Protein AF-A0A4P6DWF4-F1 (afdb_monomer_lite)

Sequence (166 aa):
MTTTEIIRKNLFPNPNFSPTGLTHGLWGMQYVECFPGDGTLTVPEKDPNGTTTAQKQGYVQLDISGLLDADTEYVLSVIRLSGTKLCGIYYNNQGITVTPADHGDLLTLRFTPSRIHDPSSLMVNFDTGVWTRPIIEPAATYDAAMAGGGLRFFAWDTMPDPRSAS

pLDDT: mean 74.51, std 17.14, range [29.81, 94.56]

Structure (mmCIF, N/CA/C/O backbone):
data_AF-A0A4P6DWF4-F1
#
_entry.id   AF-A0A4P6DWF4-F1
#
loop_
_atom_site.group_PDB
_atom_site.id
_atom_site.type_symbol
_atom_site.label_atom_id
_atom_site.label_alt_id
_atom_site.label_comp_id
_atom_site.label_asym_id
_atom_site.label_entity_id
_atom_site.label_seq_id
_atom_site.pdbx_PDB_ins_code
_atom_site.Cartn_x
_atom_site.Cartn_y
_atom_site.Cartn_z
_atom_site.occupancy
_atom_site.B_iso_or_equiv
_atom_site.auth_seq_id
_atom_site.auth_comp_id
_atom_site.auth_asym_id
_atom_site.auth_atom_id
_atom_site.pdbx_PDB_model_num
ATOM 1 N N . MET A 1 1 ? 27.768 -5.420 -15.062 1.00 31.19 1 MET A N 1
ATOM 2 C CA . MET A 1 1 ? 26.300 -5.554 -15.122 1.00 31.19 1 MET A CA 1
ATOM 3 C C . MET A 1 1 ? 25.812 -5.454 -13.695 1.00 31.19 1 MET A C 1
ATOM 5 O O . MET A 1 1 ? 26.045 -6.374 -12.926 1.00 31.19 1 MET A O 1
ATOM 9 N N . THR A 1 2 ? 25.300 -4.295 -13.301 1.00 29.81 2 THR A N 1
ATOM 10 C CA . THR A 1 2 ? 24.648 -4.115 -12.004 1.00 29.81 2 THR A CA 1
ATOM 11 C C . THR A 1 2 ? 23.328 -4.864 -12.065 1.00 29.81 2 THR A C 1
ATOM 13 O O . THR A 1 2 ? 22.495 -4.577 -12.921 1.00 29.81 2 THR A O 1
ATOM 16 N N . THR A 1 3 ? 23.180 -5.882 -11.225 1.00 35.22 3 THR A N 1
ATOM 17 C CA . THR A 1 3 ? 21.912 -6.571 -11.003 1.00 35.22 3 THR A CA 1
ATOM 18 C C . THR A 1 3 ? 20.883 -5.503 -10.655 1.00 35.22 3 THR A C 1
ATOM 20 O O . THR A 1 3 ? 21.017 -4.849 -9.624 1.00 35.22 3 THR A O 1
ATOM 23 N N . THR A 1 4 ? 19.920 -5.249 -11.541 1.00 39.81 4 THR A N 1
ATOM 24 C CA . THR A 1 4 ? 18.763 -4.418 -11.214 1.00 39.81 4 THR A CA 1
ATOM 25 C C . THR A 1 4 ? 18.035 -5.155 -10.105 1.00 39.81 4 THR A C 1
ATOM 27 O O . THR A 1 4 ? 17.403 -6.183 -10.345 1.00 39.81 4 THR A O 1
ATOM 30 N N . GLU A 1 5 ? 18.246 -4.710 -8.873 1.00 46.75 5 GLU A N 1
ATOM 31 C CA . GLU A 1 5 ? 17.583 -5.271 -7.712 1.00 46.75 5 GLU A CA 1
ATOM 32 C C . GLU A 1 5 ? 16.078 -5.169 -7.967 1.00 46.75 5 GLU A C 1
ATOM 34 O O . GLU A 1 5 ? 15.561 -4.110 -8.326 1.00 46.75 5 GLU A O 1
ATOM 39 N N . ILE A 1 6 ? 15.375 -6.297 -7.899 1.00 52.28 6 ILE A N 1
ATOM 40 C CA . ILE A 1 6 ? 13.928 -6.312 -8.078 1.00 52.28 6 ILE A CA 1
ATOM 41 C C . ILE A 1 6 ? 13.340 -5.679 -6.815 1.00 52.28 6 ILE A C 1
ATOM 43 O O . ILE A 1 6 ? 13.152 -6.351 -5.802 1.00 52.28 6 ILE A O 1
ATOM 47 N N . ILE A 1 7 ? 13.095 -4.368 -6.853 1.00 62.88 7 ILE A N 1
ATOM 48 C CA . ILE A 1 7 ? 12.538 -3.631 -5.720 1.00 62.88 7 ILE A CA 1
ATOM 49 C C . ILE A 1 7 ? 11.049 -3.975 -5.614 1.00 62.88 7 ILE A C 1
ATOM 51 O O . ILE A 1 7 ? 10.206 -3.3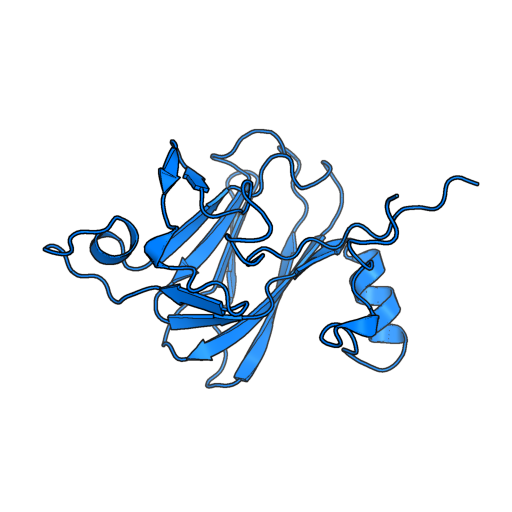82 -6.285 1.00 62.88 7 ILE A O 1
ATOM 55 N N . ARG A 1 8 ? 10.722 -4.955 -4.770 1.00 75.38 8 ARG A N 1
ATOM 56 C CA . ARG A 1 8 ? 9.355 -5.213 -4.297 1.00 75.38 8 ARG A CA 1
ATOM 57 C C . ARG A 1 8 ? 9.219 -4.693 -2.883 1.00 75.38 8 ARG A C 1
ATOM 59 O O . ARG A 1 8 ? 10.026 -5.029 -2.019 1.00 75.38 8 ARG A O 1
ATOM 66 N N . LYS A 1 9 ? 8.184 -3.898 -2.632 1.00 77.62 9 LYS A N 1
ATOM 67 C CA . LYS A 1 9 ? 7.922 -3.321 -1.312 1.00 77.62 9 LYS A CA 1
ATOM 68 C C . LYS A 1 9 ? 6.574 -3.795 -0.801 1.00 77.62 9 LYS A C 1
ATOM 70 O O . LYS A 1 9 ? 5.547 -3.501 -1.402 1.00 77.62 9 LYS A O 1
ATOM 75 N N . ASN A 1 10 ? 6.595 -4.535 0.306 1.00 77.94 10 ASN A N 1
ATOM 76 C CA . ASN A 1 10 ? 5.387 -4.896 1.039 1.00 77.94 10 ASN A CA 1
ATOM 77 C C . ASN A 1 10 ? 4.998 -3.736 1.958 1.00 77.94 10 ASN A C 1
ATOM 79 O O . ASN A 1 10 ? 5.821 -3.302 2.766 1.00 77.94 10 ASN A O 1
ATOM 83 N N . LEU A 1 11 ? 3.766 -3.239 1.834 1.00 77.88 11 LEU A N 1
ATOM 84 C CA . LEU A 1 11 ? 3.300 -2.105 2.635 1.00 77.88 11 LEU A CA 1
ATOM 85 C C . LEU A 1 11 ? 2.829 -2.486 4.039 1.00 77.88 11 LEU A C 1
ATOM 87 O O . LEU A 1 11 ? 2.763 -1.610 4.895 1.00 77.88 11 LEU A O 1
ATOM 91 N N . PHE A 1 12 ? 2.527 -3.762 4.300 1.00 75.56 12 PHE A N 1
ATOM 92 C CA . PHE A 1 12 ? 2.115 -4.252 5.622 1.00 75.56 12 PHE A CA 1
ATOM 93 C C . PHE A 1 12 ? 3.191 -5.168 6.226 1.00 75.56 12 PHE A C 1
ATOM 95 O O . PHE A 1 12 ? 2.915 -6.339 6.516 1.00 75.56 12 PHE A O 1
ATOM 102 N N . PRO A 1 13 ? 4.444 -4.698 6.396 1.00 64.06 13 PRO A N 1
ATOM 103 C CA . PRO A 1 13 ? 5.433 -5.496 7.092 1.00 64.06 13 PRO A CA 1
ATOM 104 C C . PRO A 1 13 ? 4.996 -5.650 8.551 1.00 64.06 13 PRO A C 1
ATOM 106 O O . PRO A 1 13 ? 4.387 -4.752 9.132 1.00 64.06 13 PRO A O 1
ATOM 109 N N . ASN A 1 14 ? 5.303 -6.797 9.155 1.00 56.59 14 ASN A N 1
ATOM 110 C CA . ASN A 1 14 ? 5.018 -7.003 10.569 1.00 56.59 14 ASN A CA 1
ATOM 111 C C . ASN A 1 14 ? 5.738 -5.905 11.384 1.00 56.59 14 ASN A C 1
ATOM 113 O O . ASN A 1 14 ? 6.970 -5.825 11.315 1.00 56.59 14 ASN A O 1
ATOM 117 N N . PRO A 1 15 ? 5.013 -5.073 12.154 1.00 53.06 15 PRO A N 1
ATOM 118 C CA . PRO A 1 15 ? 5.590 -3.936 12.864 1.00 53.06 15 PRO A CA 1
ATOM 119 C C . PRO A 1 15 ? 6.615 -4.365 13.926 1.00 53.06 15 PRO A C 1
ATOM 121 O O . PRO A 1 15 ? 7.504 -3.589 14.263 1.00 53.06 15 PRO A O 1
ATOM 124 N N . ASN A 1 16 ? 6.569 -5.621 14.391 1.00 48.38 16 ASN A N 1
ATOM 125 C CA . ASN A 1 16 ? 7.570 -6.183 15.304 1.00 48.38 16 ASN A CA 1
ATOM 126 C C . ASN A 1 16 ? 8.906 -6.522 14.617 1.00 48.38 16 ASN A C 1
ATOM 128 O O . ASN A 1 16 ? 9.921 -6.648 15.296 1.00 48.38 16 ASN A O 1
ATOM 132 N N . PHE A 1 17 ? 8.921 -6.683 13.290 1.00 46.62 17 PHE A N 1
ATOM 133 C CA . PHE A 1 17 ? 10.118 -7.021 12.502 1.00 46.62 17 PHE A CA 1
ATOM 134 C C . PHE A 1 17 ? 10.541 -5.904 11.538 1.00 46.62 17 PHE A C 1
ATOM 136 O O . PHE A 1 17 ? 11.619 -5.970 10.952 1.00 46.62 17 PHE A O 1
ATOM 143 N N . SER A 1 18 ? 9.724 -4.860 11.395 1.00 48.91 18 SER A N 1
ATOM 144 C CA . SER A 1 18 ? 10.045 -3.638 10.664 1.00 48.91 18 SER A CA 1
ATOM 145 C C . SER A 1 18 ? 9.642 -2.434 11.523 1.00 48.91 18 SER A C 1
ATOM 147 O O . SER A 1 18 ? 8.517 -1.949 11.413 1.00 48.91 18 SER A O 1
ATOM 149 N N . PRO A 1 19 ? 10.544 -1.936 12.391 1.00 40.38 19 PRO A N 1
ATOM 150 C CA . PRO A 1 19 ? 10.281 -0.772 13.245 1.00 40.38 19 PRO A CA 1
ATOM 151 C C . PRO A 1 19 ? 10.018 0.513 12.445 1.00 40.38 19 PRO A C 1
ATOM 153 O O . PRO A 1 19 ? 9.438 1.463 12.959 1.00 40.38 19 PRO A O 1
ATOM 156 N N . THR A 1 20 ? 10.446 0.535 11.179 1.00 43.09 20 THR A N 1
ATOM 157 C CA . THR A 1 20 ? 10.178 1.583 10.185 1.00 43.09 20 THR A CA 1
ATOM 158 C C . THR A 1 20 ? 8.993 1.241 9.282 1.00 43.09 20 THR A C 1
ATOM 160 O O . THR A 1 20 ? 8.865 1.823 8.206 1.00 43.09 20 THR A O 1
ATOM 163 N N . GLY A 1 21 ? 8.174 0.253 9.657 1.00 52.41 21 GLY A N 1
ATOM 164 C CA . GLY A 1 21 ? 6.993 -0.136 8.901 1.00 52.41 21 GLY A CA 1
ATOM 165 C C . GLY A 1 21 ? 6.134 1.085 8.585 1.00 52.41 21 GLY A C 1
ATOM 166 O O . GLY A 1 21 ? 6.107 2.055 9.348 1.00 52.41 21 GLY A O 1
ATOM 167 N N . LEU A 1 22 ? 5.458 1.047 7.438 1.00 67.00 22 LEU A N 1
ATOM 168 C CA . LEU A 1 22 ? 4.624 2.136 6.922 1.00 67.00 22 LEU A CA 1
ATOM 169 C C . LEU A 1 22 ? 3.324 2.231 7.723 1.00 67.00 22 LEU A C 1
ATOM 171 O O . LEU A 1 22 ? 2.232 2.087 7.200 1.00 67.00 22 LEU A O 1
ATOM 175 N N . THR A 1 23 ? 3.444 2.417 9.030 1.00 67.12 23 THR A N 1
ATOM 176 C CA . THR A 1 23 ? 2.358 2.759 9.943 1.00 67.12 23 THR A CA 1
ATOM 177 C C . THR A 1 23 ? 2.160 4.273 10.010 1.00 67.12 23 THR A C 1
ATOM 179 O O . THR A 1 23 ? 1.250 4.740 10.692 1.00 67.12 23 THR A O 1
ATOM 182 N N . HIS A 1 24 ? 3.011 5.035 9.317 1.00 74.88 24 HIS A N 1
ATOM 183 C CA . HIS A 1 24 ? 2.994 6.486 9.281 1.00 74.88 24 HIS A CA 1
ATOM 184 C C . HIS A 1 24 ? 2.258 6.982 8.038 1.00 74.88 24 HIS A C 1
ATOM 186 O O . HIS A 1 24 ? 2.568 6.602 6.907 1.00 74.88 24 HIS A O 1
ATOM 192 N N . GLY A 1 25 ? 1.283 7.848 8.272 1.00 71.69 25 GLY A N 1
ATOM 193 C CA . GLY A 1 25 ? 0.653 8.655 7.244 1.00 71.69 25 GLY A CA 1
ATOM 194 C C . GLY A 1 25 ? 1.191 10.077 7.217 1.00 71.69 25 GLY A C 1
ATOM 195 O O . GLY A 1 25 ? 2.200 10.418 7.841 1.00 71.69 25 GLY A O 1
ATOM 196 N N . LEU A 1 26 ? 0.454 10.936 6.519 1.00 72.75 26 LEU A N 1
ATOM 197 C CA . LEU A 1 26 ? 0.745 12.363 6.444 1.00 72.75 26 LEU A CA 1
ATOM 198 C C . LEU A 1 26 ? 0.879 13.004 7.826 1.00 72.75 26 LEU A C 1
ATOM 200 O O . LEU A 1 26 ? 0.155 12.668 8.763 1.00 72.75 26 LEU A O 1
ATOM 204 N N . TRP A 1 27 ? 1.787 13.975 7.925 1.00 71.88 27 TRP A N 1
ATOM 205 C CA . TRP A 1 27 ? 1.982 14.807 9.119 1.00 71.88 27 TRP A CA 1
ATOM 206 C C . TRP A 1 27 ? 2.248 14.013 10.409 1.00 71.88 27 TRP A C 1
ATOM 208 O O . TRP A 1 27 ? 1.932 14.478 11.502 1.00 71.88 27 TRP A O 1
ATOM 218 N N . GLY A 1 28 ? 2.831 12.815 10.292 1.00 73.19 28 GLY A N 1
ATOM 219 C CA . GLY A 1 28 ? 3.150 11.961 11.436 1.00 73.19 28 GLY A CA 1
ATOM 220 C C . GLY A 1 28 ? 1.941 11.246 12.042 1.00 73.19 28 GLY A C 1
ATOM 221 O O . GLY A 1 28 ? 2.044 10.741 13.159 1.00 73.19 28 GLY A O 1
ATOM 222 N N . MET A 1 29 ? 0.803 11.192 11.335 1.00 80.69 29 MET A N 1
ATOM 223 C CA . MET A 1 29 ? -0.334 10.366 11.747 1.00 80.69 29 MET A CA 1
ATOM 224 C C . MET A 1 29 ? 0.107 8.910 11.901 1.00 80.69 29 MET A C 1
ATOM 226 O O . MET A 1 29 ? 0.752 8.355 11.016 1.00 80.69 29 MET A O 1
ATOM 230 N N . GLN A 1 30 ? -0.248 8.303 13.030 1.00 83.19 30 GLN A N 1
ATOM 231 C CA . GLN A 1 30 ? 0.060 6.909 13.325 1.00 83.19 30 GLN A CA 1
ATOM 232 C C . GLN A 1 30 ? -1.184 6.051 13.137 1.00 83.19 30 GLN A C 1
ATOM 234 O O . GLN A 1 30 ? -2.255 6.395 13.638 1.00 83.19 30 GLN A O 1
ATOM 239 N N . TYR A 1 31 ? -0.999 4.940 12.430 1.00 85.31 31 TYR A N 1
ATOM 240 C CA . TYR A 1 31 ? -2.014 3.929 12.155 1.00 85.31 31 TYR A CA 1
ATOM 241 C C . TYR A 1 31 ? -1.624 2.559 12.715 1.00 85.31 31 TYR A C 1
ATOM 243 O O . TYR A 1 31 ? -2.158 1.549 12.272 1.00 85.31 31 TYR A O 1
ATOM 251 N N . VAL A 1 32 ? -0.676 2.497 13.658 1.00 82.38 32 VAL A N 1
ATOM 252 C CA . VAL A 1 32 ? -0.147 1.245 14.231 1.00 82.38 32 VAL A CA 1
ATOM 253 C C . VAL A 1 32 ? -1.250 0.314 14.745 1.00 82.38 32 VAL A C 1
ATOM 255 O O . VAL A 1 32 ? -1.132 -0.901 14.625 1.00 82.38 32 VAL A O 1
ATOM 258 N N . GLU A 1 33 ? -2.360 0.867 15.235 1.00 84.06 33 GLU A N 1
ATOM 259 C CA . GLU A 1 33 ? -3.529 0.116 15.694 1.00 84.06 33 GLU A CA 1
ATOM 260 C C . GLU A 1 33 ? -4.213 -0.696 14.586 1.00 84.06 33 GLU A C 1
ATOM 262 O O . GLU A 1 33 ? -4.898 -1.675 14.872 1.00 84.06 33 GLU A O 1
ATOM 267 N N . CYS A 1 34 ? -4.031 -0.296 13.327 1.00 87.56 34 CYS A N 1
ATOM 268 C CA . CYS A 1 34 ? -4.596 -0.968 12.163 1.00 87.56 34 CYS A CA 1
ATOM 269 C C . CYS A 1 34 ? -3.731 -2.152 11.702 1.00 87.56 34 CYS A C 1
ATOM 271 O O . CYS A 1 34 ? -4.173 -2.927 10.855 1.00 87.56 34 CYS A O 1
ATOM 273 N N . PHE A 1 35 ? -2.513 -2.301 12.238 1.00 84.50 35 PHE A N 1
ATOM 274 C CA . PHE A 1 35 ? -1.545 -3.326 11.846 1.00 84.50 35 PHE A CA 1
ATOM 275 C C . PHE A 1 35 ? -1.372 -4.372 12.956 1.00 84.50 35 PHE A C 1
ATOM 277 O O . PHE A 1 35 ? -0.481 -4.242 13.796 1.00 84.50 35 PHE A O 1
ATOM 284 N N . PRO A 1 36 ? -2.160 -5.461 12.951 1.00 78.19 36 PRO A N 1
ATOM 285 C CA . PRO A 1 36 ? -2.004 -6.550 13.921 1.00 78.19 36 PRO A CA 1
ATOM 286 C C . PRO A 1 36 ? -0.672 -7.312 13.781 1.00 78.19 36 PRO A C 1
ATOM 288 O O . PRO A 1 36 ? -0.269 -8.032 14.692 1.00 78.19 36 PRO A O 1
ATOM 291 N N . GLY A 1 37 ? 0.024 -7.163 12.648 1.00 76.31 37 GLY A N 1
ATOM 292 C CA . GLY A 1 37 ? 1.329 -7.778 12.390 1.00 76.31 37 GLY A CA 1
ATOM 293 C C . GLY A 1 37 ? 1.289 -9.179 11.785 1.00 76.31 37 GLY A C 1
ATOM 294 O O . GLY A 1 37 ? 2.330 -9.804 11.609 1.00 76.31 37 GLY A O 1
ATOM 295 N N . ASP A 1 38 ? 0.115 -9.653 11.391 1.00 77.00 38 ASP A N 1
ATOM 296 C CA . ASP A 1 38 ? -0.085 -10.911 10.664 1.00 77.00 38 ASP A CA 1
ATOM 297 C C . ASP A 1 38 ? -0.027 -10.748 9.127 1.00 77.00 38 ASP A C 1
ATOM 299 O O . ASP A 1 38 ? -0.352 -11.672 8.383 1.00 77.00 38 ASP A O 1
ATOM 303 N N . GLY A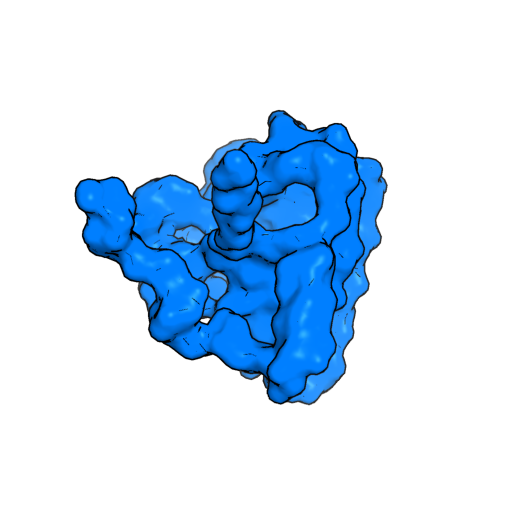 1 39 ? 0.401 -9.577 8.636 1.00 78.06 39 GLY A N 1
ATOM 304 C CA . GLY A 1 39 ? 0.406 -9.239 7.208 1.00 78.06 39 GLY A CA 1
ATOM 305 C C . GLY A 1 39 ? -0.938 -8.712 6.689 1.00 78.06 39 GLY A C 1
ATOM 306 O O . GLY A 1 39 ? -1.136 -8.611 5.471 1.00 78.06 39 GLY A O 1
ATOM 307 N N . THR A 1 40 ? -1.865 -8.381 7.591 1.00 85.38 40 THR A N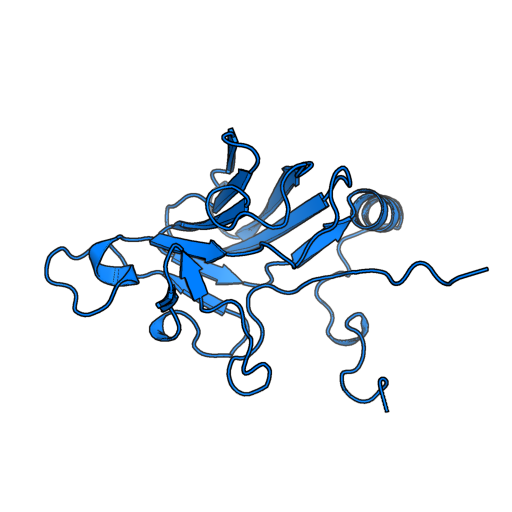 1
ATOM 308 C CA . THR A 1 40 ? -3.107 -7.673 7.275 1.00 85.38 40 THR A CA 1
ATOM 309 C C . THR A 1 40 ? -3.091 -6.225 7.773 1.00 85.38 40 THR A C 1
ATOM 311 O O . THR A 1 40 ? -2.336 -5.860 8.676 1.00 85.38 40 THR A O 1
ATOM 314 N N . LEU A 1 41 ? -3.943 -5.406 7.157 1.00 88.25 41 LEU A N 1
ATOM 315 C CA . LEU A 1 41 ? -4.351 -4.086 7.628 1.00 88.25 41 LEU A CA 1
ATOM 316 C C . LEU A 1 41 ? -5.855 -4.136 7.896 1.00 88.25 41 LEU A C 1
ATOM 318 O O . LEU A 1 41 ? -6.627 -4.474 6.996 1.00 88.25 41 LEU A O 1
ATOM 322 N N . THR A 1 42 ? -6.269 -3.768 9.105 1.00 90.88 42 THR A N 1
ATOM 323 C CA . THR A 1 42 ? -7.682 -3.640 9.477 1.00 90.88 42 THR A CA 1
ATOM 324 C C . THR A 1 42 ? -8.034 -2.171 9.633 1.00 90.88 42 THR A C 1
ATOM 326 O O . THR A 1 42 ? -7.585 -1.515 10.569 1.00 90.88 42 THR A O 1
ATOM 329 N N . VAL A 1 43 ? -8.853 -1.661 8.720 1.00 91.50 43 VAL A N 1
ATOM 330 C CA . VAL A 1 43 ? -9.352 -0.287 8.749 1.00 91.50 43 VAL A CA 1
ATOM 331 C C . VAL A 1 43 ? -10.753 -0.298 9.371 1.00 91.50 43 VAL A C 1
ATOM 333 O O . VAL A 1 43 ? -11.647 -0.932 8.802 1.00 91.50 43 VAL A O 1
ATOM 336 N N . PRO A 1 44 ? -10.964 0.352 10.529 1.00 91.81 44 PRO A N 1
ATOM 337 C CA . PRO A 1 44 ? -12.259 0.382 11.202 1.00 91.81 44 PRO A CA 1
ATOM 338 C C . PRO A 1 44 ? -13.263 1.295 10.485 1.00 91.81 44 PRO A C 1
ATOM 340 O O . PRO A 1 44 ? -12.878 2.246 9.806 1.00 91.81 44 PRO A O 1
ATOM 343 N N . GLU A 1 45 ? -14.556 1.032 10.701 1.00 91.75 45 GLU A N 1
ATOM 344 C CA . GLU A 1 45 ? -15.636 1.940 10.296 1.00 91.75 45 GLU A CA 1
ATOM 345 C C . GLU A 1 45 ? -15.470 3.317 10.945 1.00 91.75 45 GLU A C 1
ATOM 347 O O . GLU A 1 45 ? -14.953 3.450 12.062 1.00 91.75 45 GLU A O 1
ATOM 352 N N . LYS A 1 46 ? -15.959 4.346 10.248 1.00 92.69 46 LYS A N 1
ATOM 353 C CA . LYS A 1 46 ? -15.896 5.715 10.749 1.00 92.69 46 LYS A CA 1
ATOM 354 C C . LYS A 1 46 ? -16.781 5.885 11.985 1.00 92.69 46 LYS A C 1
ATOM 356 O O . LYS A 1 46 ? -18.005 5.826 11.892 1.00 92.69 46 LYS A O 1
ATOM 361 N N . ASP A 1 47 ? -16.164 6.232 13.104 1.00 93.44 47 ASP A N 1
ATOM 362 C CA . ASP A 1 47 ? -16.821 6.664 14.330 1.00 93.44 47 ASP A CA 1
ATOM 363 C C . ASP A 1 47 ? -16.334 8.077 14.701 1.00 93.44 47 ASP A C 1
ATOM 365 O O . ASP A 1 47 ? -15.170 8.249 15.078 1.00 93.44 47 ASP A O 1
ATOM 369 N N . PRO A 1 48 ? -17.197 9.111 14.628 1.00 91.25 48 PRO A N 1
ATOM 370 C CA . PRO A 1 48 ? -16.851 10.468 15.057 1.00 91.25 48 PRO A CA 1
ATOM 371 C C . PRO A 1 48 ? -16.373 10.561 16.513 1.00 91.25 48 PRO A C 1
ATOM 373 O O . PRO A 1 48 ? -15.622 11.478 16.848 1.00 91.25 48 PRO A O 1
ATOM 376 N N . ASN A 1 49 ? -16.789 9.618 17.363 1.00 94.56 49 ASN A N 1
ATOM 377 C CA . ASN A 1 49 ? -16.391 9.518 18.766 1.00 94.56 49 ASN A CA 1
ATOM 378 C C . ASN A 1 49 ? -15.246 8.516 18.990 1.00 94.56 49 ASN A C 1
ATOM 380 O O . ASN A 1 49 ? -14.861 8.280 20.136 1.00 94.56 49 ASN A O 1
ATOM 384 N N . GLY A 1 50 ? -14.700 7.940 17.915 1.00 89.88 50 GLY A N 1
ATOM 385 C CA . GLY A 1 50 ? -13.593 6.996 17.965 1.00 89.88 50 GLY A CA 1
ATOM 386 C C . GLY A 1 50 ? -12.368 7.583 18.660 1.00 89.88 50 GLY A C 1
ATOM 387 O O . GLY A 1 50 ? -12.155 8.798 18.701 1.00 89.88 50 GLY A O 1
ATOM 388 N N . THR A 1 51 ? -11.537 6.718 19.225 1.00 89.62 51 THR A N 1
ATOM 389 C CA . THR A 1 51 ? -10.363 7.130 20.001 1.00 89.62 51 THR A CA 1
ATOM 390 C C . THR A 1 51 ? -9.099 7.191 19.153 1.00 89.62 51 THR A C 1
ATOM 392 O O . THR A 1 51 ? -8.169 7.908 19.523 1.00 89.62 51 THR A O 1
ATOM 395 N N . THR A 1 52 ? -9.075 6.521 17.997 1.00 88.94 52 THR A N 1
ATOM 396 C CA . THR A 1 52 ? -7.916 6.490 17.093 1.00 88.94 52 THR A CA 1
ATOM 397 C C . THR A 1 52 ? -8.123 7.326 15.828 1.00 88.94 52 THR A C 1
ATOM 399 O O . THR A 1 52 ? -9.248 7.698 15.474 1.00 88.94 52 THR A O 1
ATOM 402 N N . THR A 1 53 ? -7.025 7.650 15.139 1.00 87.94 53 THR A N 1
ATOM 403 C CA . THR A 1 53 ? -7.051 8.423 13.885 1.00 87.94 53 THR A CA 1
ATOM 404 C C . THR A 1 53 ? -7.865 7.698 12.820 1.00 87.94 53 THR A C 1
ATOM 406 O O . THR A 1 53 ? -8.755 8.303 12.217 1.00 87.94 53 THR A O 1
ATOM 409 N N . ALA A 1 54 ? -7.620 6.395 12.643 1.00 88.00 54 ALA A N 1
ATOM 410 C CA . ALA A 1 54 ? -8.335 5.587 11.665 1.00 88.00 54 ALA A CA 1
ATOM 411 C C . ALA A 1 54 ? -9.840 5.534 11.948 1.00 88.00 54 ALA A C 1
ATOM 413 O O . ALA A 1 54 ? -10.630 5.705 11.027 1.00 88.00 54 ALA A O 1
ATOM 414 N N . GLN A 1 55 ? -10.255 5.384 13.213 1.00 91.75 55 GLN A N 1
ATOM 415 C CA . GLN A 1 55 ? -11.678 5.366 13.576 1.00 91.75 55 GLN A CA 1
ATOM 416 C C . GLN A 1 55 ? -12.370 6.691 13.256 1.00 91.75 55 GLN A C 1
ATOM 418 O O . GLN A 1 55 ? -13.456 6.700 12.691 1.00 91.75 55 GLN A O 1
ATOM 423 N N . LYS A 1 56 ? -11.743 7.833 13.551 1.00 90.38 56 LYS A N 1
ATOM 424 C CA . LYS A 1 56 ? -12.348 9.145 13.259 1.00 90.38 56 LYS A CA 1
ATOM 425 C C . LYS A 1 56 ? -12.488 9.416 11.761 1.00 90.38 56 LYS A C 1
ATOM 427 O O . LYS A 1 56 ? -13.375 10.168 11.349 1.00 90.38 56 LYS A O 1
ATOM 432 N N . GLN A 1 57 ? -11.603 8.840 10.951 1.00 89.06 57 GLN A N 1
ATOM 433 C CA . GLN A 1 57 ? -11.524 9.077 9.510 1.00 89.06 57 GLN A CA 1
ATOM 434 C C . GLN A 1 57 ? -12.315 8.046 8.690 1.00 89.06 57 GLN A C 1
ATOM 436 O O . GLN A 1 57 ? -12.962 8.426 7.714 1.00 89.06 57 GLN A O 1
ATOM 441 N N . GLY A 1 58 ? -12.314 6.778 9.108 1.00 89.50 58 GLY A N 1
ATOM 442 C CA . GLY A 1 58 ? -12.820 5.632 8.345 1.00 89.50 58 GLY A CA 1
ATOM 443 C C . GLY A 1 58 ? -11.857 5.127 7.266 1.00 89.50 58 GLY A C 1
ATOM 444 O O . GLY A 1 58 ? -12.244 4.303 6.445 1.00 89.50 58 GLY A O 1
ATOM 445 N N . TYR A 1 59 ? -10.622 5.635 7.236 1.00 90.19 59 TYR A N 1
ATOM 446 C CA . TYR A 1 59 ? -9.598 5.273 6.259 1.00 90.19 59 TYR A CA 1
ATOM 447 C C . TYR A 1 59 ? -8.192 5.349 6.869 1.00 90.19 59 TYR A C 1
ATOM 449 O O . TYR A 1 59 ? -7.970 5.990 7.898 1.00 90.19 59 TYR A O 1
ATOM 457 N N . VAL A 1 60 ? -7.238 4.714 6.193 1.00 90.19 60 VAL A N 1
ATOM 458 C CA . VAL A 1 60 ? -5.798 4.761 6.464 1.00 90.19 60 VAL A CA 1
ATOM 459 C C . VAL A 1 60 ? -5.090 5.325 5.236 1.00 90.19 60 VAL A C 1
ATOM 461 O O . VAL A 1 60 ? -5.366 4.898 4.116 1.00 90.19 60 VAL A O 1
ATOM 464 N N . GLN A 1 61 ? -4.167 6.267 5.441 1.00 89.00 61 GLN A N 1
ATOM 465 C CA . GLN A 1 61 ? -3.314 6.815 4.381 1.00 89.00 61 GLN A CA 1
ATOM 466 C C . GLN A 1 61 ? -1.860 6.535 4.729 1.00 89.00 61 GLN A C 1
ATOM 468 O O . GLN A 1 61 ? -1.371 7.021 5.745 1.00 89.00 61 GLN A O 1
ATOM 473 N N . LEU A 1 62 ? -1.170 5.760 3.905 1.00 87.88 62 LEU A N 1
ATOM 474 C CA . LEU A 1 62 ? 0.234 5.435 4.109 1.00 87.88 62 LEU A CA 1
ATOM 475 C C . LEU A 1 62 ? 1.093 6.334 3.237 1.00 87.88 62 LEU A C 1
ATOM 477 O O . LEU A 1 62 ? 0.900 6.382 2.020 1.00 87.88 62 LEU A O 1
ATOM 481 N N . ASP A 1 63 ? 2.037 7.027 3.866 1.00 84.69 63 ASP A N 1
ATOM 482 C CA . ASP A 1 63 ? 3.072 7.762 3.154 1.00 84.69 63 ASP A CA 1
ATOM 483 C C . ASP A 1 63 ? 4.048 6.759 2.541 1.00 84.69 63 ASP A C 1
ATOM 485 O O . ASP A 1 63 ? 4.686 5.990 3.253 1.00 84.69 63 ASP A O 1
ATOM 489 N N . ILE A 1 64 ? 4.135 6.748 1.216 1.00 82.50 64 ILE A N 1
ATOM 490 C CA . ILE A 1 64 ? 5.058 5.889 0.464 1.00 82.50 64 ILE A CA 1
ATOM 491 C C . ILE A 1 64 ? 6.158 6.717 -0.219 1.00 82.50 64 ILE A C 1
ATOM 493 O O . ILE A 1 64 ? 6.884 6.213 -1.081 1.00 82.50 64 ILE A O 1
ATOM 497 N N . SER A 1 65 ? 6.305 7.987 0.163 1.00 77.38 65 SER A N 1
ATOM 498 C CA . SER A 1 65 ? 7.428 8.820 -0.247 1.00 77.38 65 SER A CA 1
ATOM 499 C C . SER A 1 65 ? 8.752 8.240 0.261 1.00 77.38 65 SER A C 1
ATOM 501 O O . SER A 1 65 ? 8.834 7.568 1.288 1.00 77.38 65 SER A O 1
ATOM 503 N N . GLY A 1 66 ? 9.809 8.397 -0.532 1.00 76.50 66 GLY A N 1
ATOM 504 C CA . GLY A 1 66 ? 11.111 7.781 -0.262 1.00 76.50 66 GLY A CA 1
ATOM 505 C C . GLY A 1 66 ? 11.162 6.264 -0.479 1.00 76.50 66 GLY A C 1
ATOM 506 O O . GLY A 1 66 ? 12.229 5.667 -0.340 1.00 76.50 66 GLY A O 1
ATOM 507 N N . LEU A 1 67 ? 10.050 5.623 -0.860 1.00 77.06 67 LEU A N 1
ATOM 508 C CA . LEU A 1 67 ? 10.058 4.217 -1.247 1.00 77.06 67 LEU A CA 1
ATOM 509 C C . LEU A 1 67 ? 10.279 3.995 -2.743 1.00 77.06 67 LEU A C 1
ATOM 511 O O . LEU A 1 67 ? 10.633 2.883 -3.125 1.00 77.06 67 LEU A O 1
ATOM 515 N N . LEU A 1 68 ? 10.047 4.992 -3.581 1.00 82.81 68 LEU A N 1
ATOM 516 C CA . LEU A 1 68 ? 9.978 4.814 -5.028 1.00 82.81 68 LEU A CA 1
ATOM 517 C C . LEU A 1 68 ? 10.943 5.763 -5.726 1.00 82.81 68 LEU A C 1
ATOM 519 O O . LEU A 1 68 ? 11.296 6.802 -5.170 1.00 82.81 68 LEU A O 1
ATOM 523 N N . ASP A 1 69 ? 11.315 5.413 -6.950 1.00 84.06 69 ASP A N 1
ATOM 524 C CA . ASP A 1 69 ? 12.101 6.255 -7.841 1.00 84.06 69 ASP A CA 1
ATOM 525 C C . ASP A 1 69 ? 11.177 7.111 -8.709 1.00 84.06 69 ASP A C 1
ATOM 527 O O . ASP A 1 69 ? 10.073 6.701 -9.082 1.00 84.06 69 ASP A O 1
ATOM 531 N N . ALA A 1 70 ? 11.617 8.330 -9.019 1.00 84.56 70 ALA A N 1
ATOM 532 C CA . ALA A 1 70 ? 10.860 9.221 -9.886 1.00 84.56 70 ALA A CA 1
ATOM 533 C C . ALA A 1 70 ? 10.825 8.675 -11.321 1.00 84.56 70 ALA A C 1
ATOM 535 O O . ALA A 1 70 ? 11.749 7.995 -11.770 1.00 84.56 70 ALA A O 1
ATOM 536 N N . ASP A 1 71 ? 9.740 8.982 -12.028 1.00 86.62 71 ASP A N 1
ATOM 537 C CA . ASP A 1 71 ? 9.514 8.699 -13.448 1.00 86.62 71 ASP A CA 1
ATOM 538 C C . ASP A 1 71 ? 9.566 7.206 -13.830 1.00 86.62 71 ASP A C 1
ATOM 540 O O . ASP A 1 71 ? 9.600 6.850 -15.008 1.00 86.62 71 ASP A O 1
ATOM 544 N N . THR A 1 72 ? 9.501 6.319 -12.835 1.00 88.19 72 THR A N 1
ATOM 545 C CA . THR A 1 72 ? 9.379 4.869 -13.014 1.00 88.19 72 THR A CA 1
ATOM 546 C C . THR A 1 72 ? 7.914 4.459 -12.876 1.00 88.19 72 THR A C 1
ATOM 548 O O . THR A 1 72 ? 7.235 4.882 -11.945 1.00 88.19 72 THR A O 1
ATOM 551 N N . GLU A 1 73 ? 7.393 3.651 -13.803 1.00 90.94 73 GLU A N 1
ATOM 552 C CA . GLU A 1 73 ? 6.033 3.113 -13.679 1.00 90.94 73 GLU A CA 1
ATOM 553 C C . GLU A 1 73 ? 6.013 1.968 -12.658 1.00 90.94 73 GLU A C 1
ATOM 555 O O . GLU A 1 73 ? 6.816 1.034 -12.733 1.00 90.94 73 GLU A O 1
ATOM 560 N N . TYR A 1 74 ? 5.065 2.022 -11.728 1.00 89.31 74 TYR A N 1
ATOM 561 C CA . TYR A 1 74 ? 4.846 1.031 -10.684 1.00 89.31 74 TYR A CA 1
ATOM 562 C C . TYR A 1 74 ? 3.441 0.441 -10.762 1.00 89.31 74 TYR A C 1
ATOM 564 O O . TYR A 1 74 ? 2.499 1.068 -11.250 1.00 89.31 74 TYR A O 1
ATOM 572 N N . VAL A 1 75 ? 3.304 -0.766 -10.218 1.00 88.94 75 VAL A N 1
ATOM 573 C CA . VAL A 1 75 ? 2.034 -1.432 -9.947 1.00 88.94 75 VAL A CA 1
ATOM 574 C C . VAL A 1 75 ? 1.905 -1.614 -8.439 1.00 88.94 75 VAL A C 1
ATOM 576 O O . VAL A 1 75 ? 2.749 -2.254 -7.815 1.00 88.94 75 VAL A O 1
ATOM 579 N N . LEU A 1 76 ? 0.836 -1.072 -7.858 1.00 88.69 76 LEU A N 1
ATOM 580 C CA . LEU A 1 76 ? 0.338 -1.466 -6.544 1.00 88.69 76 LEU A CA 1
ATOM 581 C C . LEU A 1 76 ? -0.641 -2.626 -6.730 1.00 88.69 76 LEU A C 1
ATOM 583 O O . LEU A 1 76 ? -1.635 -2.479 -7.434 1.00 88.69 76 LEU A O 1
ATOM 587 N N . SER A 1 77 ? -0.374 -3.744 -6.069 1.00 86.44 77 SER A N 1
ATOM 588 C CA . SER A 1 77 ? -1.229 -4.927 -6.006 1.00 86.44 77 SER A CA 1
ATOM 589 C C . SER A 1 77 ? -1.685 -5.159 -4.569 1.00 86.44 77 SER A C 1
ATOM 591 O O . SER A 1 77 ? -0.845 -5.162 -3.678 1.00 86.44 77 SER A O 1
ATOM 593 N N . VAL A 1 78 ? -2.975 -5.375 -4.311 1.00 86.81 78 VAL A N 1
ATOM 594 C CA . VAL A 1 78 ? -3.488 -5.668 -2.958 1.00 86.81 78 VAL A CA 1
ATOM 595 C C . VAL A 1 78 ? -4.727 -6.558 -3.008 1.00 86.81 78 VAL A C 1
ATOM 597 O O . VAL A 1 78 ? -5.505 -6.492 -3.954 1.00 86.81 78 VAL A O 1
ATOM 600 N N . ILE A 1 79 ? -4.931 -7.388 -1.984 1.00 85.50 79 ILE A N 1
ATOM 601 C CA . ILE A 1 79 ? -6.124 -8.229 -1.847 1.00 85.50 79 ILE A CA 1
ATOM 602 C C . ILE A 1 79 ? -7.045 -7.649 -0.774 1.00 85.50 79 ILE A C 1
ATOM 604 O O . ILE A 1 79 ? -6.614 -7.380 0.350 1.00 85.50 79 ILE A O 1
ATOM 608 N N . ARG A 1 80 ? -8.335 -7.530 -1.099 1.00 85.06 80 ARG A N 1
ATOM 609 C CA . ARG A 1 80 ? -9.391 -7.249 -0.120 1.00 85.06 80 ARG A CA 1
ATOM 610 C C . ARG A 1 80 ? -9.962 -8.557 0.429 1.00 85.06 80 ARG A C 1
ATOM 612 O O . ARG A 1 80 ? -10.547 -9.337 -0.321 1.00 85.06 80 ARG A O 1
ATOM 619 N N . LEU A 1 81 ? -9.851 -8.768 1.740 1.00 85.31 81 LEU A N 1
ATOM 620 C CA . LEU A 1 81 ? -10.466 -9.906 2.434 1.00 85.31 81 LEU A CA 1
ATOM 621 C C . LEU A 1 81 ? -11.918 -9.612 2.834 1.00 85.31 81 LEU A C 1
ATOM 623 O O . LEU A 1 81 ? -12.782 -10.480 2.717 1.00 85.31 81 LEU A O 1
ATOM 627 N N . SER A 1 82 ? -12.203 -8.388 3.281 1.00 85.19 82 SER A N 1
ATOM 628 C CA . SER A 1 82 ? -13.551 -7.940 3.649 1.00 85.19 82 SER A CA 1
ATOM 629 C C . SER A 1 82 ? -13.682 -6.414 3.566 1.00 85.19 82 SER A C 1
ATOM 631 O O . SER A 1 82 ? -12.689 -5.707 3.400 1.00 85.19 82 SER A O 1
ATOM 633 N N . GLY A 1 83 ? -14.911 -5.906 3.696 1.00 76.88 83 GLY A N 1
ATOM 634 C CA . GLY A 1 83 ? -15.224 -4.475 3.644 1.00 76.88 83 GLY A CA 1
ATOM 635 C C . GLY A 1 83 ? -15.851 -4.051 2.318 1.00 76.88 83 GLY A C 1
ATOM 636 O O . GLY A 1 83 ? -15.819 -4.778 1.328 1.00 76.88 83 GLY A O 1
ATOM 637 N N . THR A 1 84 ? -16.455 -2.866 2.303 1.00 66.06 84 THR A N 1
ATOM 638 C CA . THR A 1 84 ? -17.288 -2.377 1.187 1.00 66.06 84 THR A CA 1
ATOM 639 C C . THR A 1 84 ? -16.571 -1.365 0.293 1.00 66.06 84 THR A C 1
ATOM 641 O O . THR A 1 84 ? -17.183 -0.813 -0.619 1.00 66.06 84 THR A O 1
ATOM 644 N N . LYS A 1 85 ? -15.288 -1.088 0.552 1.00 68.19 85 LYS A N 1
ATOM 645 C CA . LYS A 1 85 ? -14.688 0.191 0.174 1.00 68.19 85 LYS A CA 1
ATOM 646 C C . LYS A 1 85 ? -13.460 0.118 -0.746 1.00 68.19 85 LYS A C 1
ATOM 648 O O . LYS A 1 85 ? -12.972 -0.956 -1.088 1.00 68.19 85 LYS A O 1
ATOM 653 N N . LEU A 1 86 ? -13.032 1.308 -1.171 1.00 79.19 86 LEU A N 1
ATOM 654 C CA . LEU A 1 86 ? -12.028 1.630 -2.187 1.00 79.19 86 LEU A CA 1
ATOM 655 C C . LEU A 1 86 ? -10.587 1.398 -1.704 1.00 79.19 86 LEU A C 1
ATOM 657 O O . LEU A 1 86 ? -10.262 1.627 -0.540 1.00 79.19 86 LEU A O 1
ATOM 661 N N . CYS A 1 87 ? -9.703 1.052 -2.640 1.00 85.25 87 CYS A N 1
ATOM 662 C CA . CYS A 1 87 ? -8.265 1.283 -2.502 1.00 85.25 87 CYS A CA 1
ATOM 663 C C . CYS A 1 87 ? -7.850 2.343 -3.524 1.00 85.25 87 CYS A C 1
ATOM 665 O O . CYS A 1 87 ? -8.368 2.372 -4.643 1.00 85.25 87 CYS A O 1
ATOM 667 N N . GLY A 1 88 ? -6.940 3.237 -3.155 1.00 87.19 88 GLY A N 1
ATOM 668 C CA . GLY A 1 88 ? -6.469 4.265 -4.068 1.00 87.19 88 GLY A CA 1
ATOM 669 C C . GLY A 1 88 ? -5.026 4.646 -3.840 1.00 87.19 88 GLY A C 1
ATOM 670 O O . GLY A 1 88 ? -4.479 4.467 -2.758 1.00 87.19 88 GLY A O 1
ATOM 671 N N . ILE A 1 89 ? -4.431 5.231 -4.865 1.00 87.69 89 ILE A N 1
ATOM 672 C CA . ILE A 1 89 ? -3.144 5.893 -4.781 1.00 87.69 89 ILE A CA 1
ATOM 673 C C . ILE A 1 89 ? -3.318 7.351 -5.178 1.00 87.69 89 ILE A C 1
ATOM 675 O O . ILE A 1 89 ? -3.970 7.665 -6.174 1.00 87.69 89 ILE A O 1
ATOM 679 N N . TYR A 1 90 ? -2.758 8.245 -4.375 1.00 87.31 90 TYR A N 1
ATOM 680 C CA . TYR A 1 90 ? -2.670 9.653 -4.715 1.00 87.31 90 TYR A CA 1
ATOM 681 C C . TYR A 1 90 ? -1.214 9.987 -5.001 1.00 87.31 90 TYR A C 1
ATOM 683 O O . TYR A 1 90 ? -0.357 9.806 -4.136 1.00 87.31 90 TYR A O 1
ATOM 691 N N . TYR A 1 91 ? -0.942 10.438 -6.223 1.00 84.50 91 TYR A N 1
ATOM 692 C CA . TYR A 1 91 ? 0.387 10.817 -6.671 1.00 84.50 91 TYR A CA 1
ATOM 693 C C . TYR A 1 91 ? 0.343 12.055 -7.575 1.00 84.50 91 TYR A C 1
ATOM 695 O O . TYR A 1 91 ? -0.586 12.202 -8.357 1.00 84.50 91 TYR A O 1
ATOM 703 N N . ASN A 1 92 ? 1.329 12.956 -7.516 1.00 80.44 92 ASN A N 1
ATOM 704 C CA . ASN A 1 92 ? 1.422 14.124 -8.420 1.00 80.44 92 ASN A CA 1
ATOM 705 C C . ASN A 1 92 ? 0.127 14.974 -8.522 1.00 80.44 92 ASN A C 1
ATOM 707 O O . ASN A 1 92 ? -0.218 15.469 -9.595 1.00 80.44 92 ASN A O 1
ATOM 711 N N . ASN A 1 93 ? -0.606 15.143 -7.417 1.00 79.06 93 ASN A N 1
ATOM 712 C CA . ASN A 1 93 ? -1.937 15.769 -7.379 1.00 79.06 93 ASN A CA 1
ATOM 713 C C . ASN A 1 93 ? -3.049 15.043 -8.162 1.00 79.06 93 ASN A C 1
ATOM 715 O O . ASN A 1 93 ? -4.082 15.630 -8.482 1.00 79.06 93 ASN A O 1
ATOM 719 N N . GLN A 1 94 ? -2.852 13.765 -8.463 1.00 79.75 94 GLN A N 1
ATOM 720 C CA . GLN A 1 94 ? -3.810 12.885 -9.118 1.00 79.75 94 GLN A CA 1
ATOM 721 C C . GLN A 1 94 ? -4.188 11.753 -8.169 1.00 79.75 94 GLN A C 1
ATOM 723 O O . GLN A 1 94 ? -3.329 11.160 -7.527 1.00 79.75 94 GLN A O 1
ATOM 728 N N . GLY A 1 95 ? -5.479 11.440 -8.086 1.00 81.38 95 GLY A N 1
ATOM 729 C CA . GLY A 1 95 ? -5.970 10.260 -7.384 1.00 81.38 95 GLY A CA 1
ATOM 730 C C . GLY A 1 95 ? -6.414 9.204 -8.384 1.00 81.38 95 GLY A C 1
ATOM 731 O O . GLY A 1 95 ? -7.294 9.479 -9.198 1.00 81.38 95 GLY A O 1
ATOM 732 N N . ILE A 1 96 ? -5.846 8.002 -8.302 1.00 83.38 96 ILE A N 1
ATOM 733 C CA . ILE A 1 96 ? -6.400 6.812 -8.950 1.00 83.38 96 ILE A CA 1
ATOM 734 C C . ILE A 1 96 ? -7.013 5.944 -7.863 1.00 83.38 96 ILE A C 1
ATOM 736 O O . ILE A 1 96 ? -6.357 5.606 -6.880 1.00 83.38 96 ILE A O 1
ATOM 740 N N . THR A 1 97 ? -8.271 5.570 -8.044 1.00 81.06 97 THR A N 1
ATOM 741 C CA . THR A 1 97 ? -8.975 4.661 -7.145 1.00 81.06 97 THR A CA 1
ATOM 742 C C . THR A 1 97 ? -9.473 3.452 -7.916 1.00 81.06 97 THR A C 1
ATOM 744 O O . THR A 1 97 ? -9.821 3.536 -9.093 1.00 81.06 97 THR A O 1
ATOM 747 N N . VAL A 1 98 ? -9.510 2.313 -7.238 1.00 75.00 98 VAL A N 1
ATOM 748 C CA . VAL A 1 98 ? -10.166 1.106 -7.718 1.00 75.00 98 VAL A CA 1
ATOM 749 C C . VAL A 1 98 ? -11.212 0.687 -6.699 1.00 75.00 98 VAL A C 1
ATOM 751 O O . VAL A 1 98 ? -10.945 0.570 -5.498 1.00 75.00 98 VAL A O 1
ATOM 754 N N . THR A 1 99 ? -12.427 0.479 -7.196 1.00 69.44 99 THR A N 1
ATOM 755 C CA . THR A 1 99 ? -13.489 -0.168 -6.436 1.00 69.44 99 THR A CA 1
ATOM 756 C C . THR A 1 99 ? -13.368 -1.665 -6.677 1.00 69.44 99 THR A C 1
ATOM 758 O O . THR A 1 99 ? -13.418 -2.085 -7.834 1.00 69.44 99 THR A O 1
ATOM 761 N N . PRO A 1 100 ? -13.202 -2.480 -5.631 1.00 62.59 100 PRO A N 1
ATOM 762 C CA . PRO A 1 100 ? -13.153 -3.918 -5.814 1.00 62.59 100 PRO A CA 1
ATOM 763 C C . PRO A 1 100 ? -14.518 -4.447 -6.263 1.00 62.59 100 PRO A C 1
ATOM 765 O O . PRO A 1 100 ? -15.545 -4.020 -5.730 1.00 62.59 100 PRO A O 1
ATOM 768 N N . ALA A 1 101 ? -14.525 -5.404 -7.193 1.00 57.56 101 ALA A N 1
ATOM 769 C CA . ALA A 1 101 ? -15.690 -6.258 -7.390 1.00 57.56 101 ALA A CA 1
ATOM 770 C C . ALA A 1 101 ? -15.880 -7.160 -6.145 1.00 57.56 101 ALA A C 1
ATOM 772 O O . ALA A 1 101 ? -14.985 -7.286 -5.295 1.00 57.56 101 ALA A O 1
ATOM 773 N N . ASP A 1 102 ? -17.106 -7.634 -5.920 1.00 51.25 102 ASP A N 1
ATOM 774 C CA . ASP A 1 102 ? -17.502 -8.282 -4.663 1.00 51.25 102 ASP A CA 1
ATOM 775 C C . ASP A 1 102 ? -16.602 -9.485 -4.315 1.00 51.25 102 ASP A C 1
ATOM 777 O O . ASP A 1 102 ? -16.502 -10.424 -5.088 1.00 51.25 102 ASP A O 1
ATOM 781 N N . HIS A 1 103 ? -15.998 -9.438 -3.115 1.00 45.28 103 HIS A N 1
ATOM 782 C CA . HIS A 1 103 ? -15.139 -10.446 -2.460 1.00 45.28 103 HIS A CA 1
ATOM 783 C C . HIS A 1 103 ? -13.965 -11.061 -3.263 1.00 45.28 103 HIS A C 1
ATOM 785 O O . HIS A 1 103 ? -14.149 -11.782 -4.231 1.00 45.28 103 HIS A O 1
ATOM 791 N N . GLY A 1 104 ? -12.739 -10.942 -2.727 1.00 56.19 104 GLY A N 1
ATOM 792 C CA . GLY A 1 104 ? -11.612 -11.816 -3.097 1.00 56.19 104 GLY A CA 1
ATOM 793 C C . GLY A 1 104 ? -10.752 -11.379 -4.285 1.00 56.19 104 GLY A C 1
ATOM 794 O O . GLY A 1 104 ? -9.782 -12.069 -4.598 1.00 56.19 104 GLY A O 1
ATOM 795 N N . ASP A 1 105 ? -11.040 -10.235 -4.902 1.00 70.94 105 ASP A N 1
ATOM 796 C CA . ASP A 1 105 ? -10.291 -9.792 -6.074 1.00 70.94 105 ASP A CA 1
ATOM 797 C C . ASP A 1 105 ? -8.963 -9.120 -5.721 1.00 70.94 105 ASP A C 1
ATOM 799 O O . ASP A 1 105 ? -8.864 -8.252 -4.845 1.00 70.94 105 ASP A O 1
ATOM 803 N N . LEU A 1 106 ? -7.930 -9.531 -6.455 1.00 79.94 106 LEU A N 1
ATOM 804 C CA . LEU A 1 106 ? -6.688 -8.790 -6.570 1.00 79.94 106 LEU A CA 1
ATOM 805 C C . LEU A 1 106 ? -6.983 -7.444 -7.231 1.00 79.94 106 LEU A C 1
ATOM 807 O O . LEU A 1 106 ? -7.473 -7.380 -8.356 1.00 79.94 106 LEU A O 1
ATOM 811 N N . LEU A 1 107 ? -6.623 -6.373 -6.544 1.00 82.88 107 LEU A N 1
ATOM 812 C CA . LEU A 1 107 ? -6.714 -5.015 -7.047 1.00 82.88 107 LEU A CA 1
ATOM 813 C C . LEU A 1 107 ? -5.347 -4.581 -7.524 1.00 82.88 107 LEU A C 1
ATOM 815 O O . LEU A 1 107 ? -4.366 -4.749 -6.802 1.00 82.88 107 LEU A O 1
ATOM 819 N N . THR A 1 108 ? -5.302 -3.996 -8.715 1.00 85.50 108 THR A N 1
ATOM 820 C CA . THR A 1 108 ? -4.065 -3.513 -9.323 1.00 85.50 108 THR A CA 1
ATOM 821 C C . THR A 1 108 ? -4.219 -2.068 -9.763 1.00 85.50 108 THR A C 1
ATOM 823 O O . THR A 1 108 ? -5.144 -1.742 -10.508 1.00 85.50 108 THR A O 1
ATOM 826 N N . LEU A 1 109 ? -3.295 -1.211 -9.344 1.00 88.88 109 LEU A N 1
ATOM 827 C CA . LEU A 1 109 ? -3.230 0.199 -9.712 1.00 88.88 109 LEU A CA 1
ATOM 828 C C . LEU A 1 109 ? -1.866 0.500 -10.328 1.00 88.88 109 LEU A C 1
ATOM 830 O O . LEU A 1 109 ? -0.841 0.242 -9.703 1.00 88.88 109 LEU A O 1
ATOM 834 N N . ARG A 1 110 ? -1.857 1.062 -11.539 1.00 90.62 110 ARG A N 1
ATOM 835 C CA . ARG A 1 110 ? -0.645 1.531 -12.223 1.00 90.62 110 ARG A CA 1
ATOM 836 C C . ARG A 1 110 ? -0.473 3.027 -12.049 1.00 90.62 110 ARG A C 1
ATOM 838 O O . ARG A 1 110 ? -1.452 3.765 -12.139 1.00 90.62 110 ARG A O 1
ATOM 845 N N . PHE A 1 111 ? 0.755 3.464 -11.813 1.00 90.38 111 PHE A N 1
ATOM 846 C CA . PHE A 1 111 ? 1.069 4.874 -11.615 1.00 90.38 111 PHE A CA 1
ATOM 847 C C . PHE A 1 111 ? 2.548 5.165 -11.874 1.00 90.38 111 PHE A C 1
ATOM 849 O O . PHE A 1 111 ? 3.397 4.289 -11.732 1.00 90.38 111 PHE A O 1
ATOM 856 N N . THR A 1 112 ? 2.853 6.421 -12.194 1.00 91.00 112 THR A N 1
ATOM 857 C CA . THR A 1 112 ? 4.221 6.902 -12.434 1.00 91.00 112 THR A CA 1
ATOM 858 C C . THR A 1 112 ? 4.432 8.180 -11.619 1.00 91.00 112 THR A C 1
ATOM 860 O O . THR A 1 112 ? 3.987 9.254 -12.041 1.00 91.00 112 THR A O 1
ATOM 863 N N . PRO A 1 113 ? 5.033 8.101 -10.417 1.00 84.75 113 PRO A N 1
ATOM 864 C CA . PRO A 1 113 ? 5.271 9.277 -9.592 1.00 84.75 113 PRO A CA 1
ATOM 865 C C . PRO A 1 113 ? 6.411 10.112 -10.186 1.00 84.75 113 PRO A C 1
ATOM 867 O O . PRO A 1 113 ? 7.409 9.564 -10.633 1.00 84.75 113 PRO A O 1
ATOM 870 N N . SER A 1 114 ? 6.296 11.440 -10.159 1.00 82.06 114 SER A N 1
ATOM 871 C CA . SER A 1 114 ? 7.388 12.352 -10.555 1.00 82.06 114 SER A CA 1
ATOM 872 C C . SER A 1 114 ? 7.912 13.167 -9.370 1.00 82.06 114 SER A C 1
ATOM 874 O O . SER A 1 114 ? 9.001 13.734 -9.426 1.00 82.06 114 SER A O 1
ATOM 876 N N . ARG A 1 115 ? 7.171 13.186 -8.253 1.00 77.19 115 ARG A N 1
ATOM 877 C CA . ARG A 1 115 ? 7.579 13.775 -6.971 1.00 77.19 115 ARG A CA 1
ATOM 878 C C . ARG A 1 115 ? 7.589 12.707 -5.878 1.00 77.19 115 ARG A C 1
ATOM 880 O O . ARG A 1 115 ? 6.568 12.417 -5.271 1.00 77.19 115 ARG A O 1
ATOM 887 N N . ILE A 1 116 ? 8.756 12.120 -5.627 1.00 74.31 116 ILE A N 1
ATOM 888 C CA . ILE A 1 116 ? 8.907 10.975 -4.705 1.00 74.31 116 ILE A CA 1
ATOM 889 C C . ILE A 1 116 ? 9.279 11.344 -3.265 1.00 74.31 116 ILE A C 1
ATOM 891 O O . ILE A 1 116 ? 9.253 10.481 -2.395 1.00 74.31 116 ILE A O 1
ATOM 895 N N . HIS A 1 117 ? 9.635 12.603 -3.002 1.00 72.88 117 HIS A N 1
ATOM 896 C CA . HIS A 1 117 ? 10.072 13.081 -1.679 1.00 72.88 117 HIS A CA 1
ATOM 897 C C . HIS A 1 117 ? 9.059 14.009 -1.004 1.00 72.88 117 HIS A C 1
ATOM 899 O O . HIS A 1 117 ? 9.375 14.636 0.003 1.00 72.88 117 HIS A O 1
ATOM 905 N N . ASP A 1 118 ? 7.863 14.130 -1.574 1.00 74.25 118 ASP A N 1
ATOM 906 C CA . ASP A 1 118 ? 6.783 14.924 -1.008 1.00 74.25 118 ASP A CA 1
ATOM 907 C C . ASP A 1 118 ? 5.663 13.974 -0.551 1.00 74.25 118 ASP A C 1
ATOM 909 O O . ASP A 1 118 ? 4.889 13.508 -1.396 1.00 74.25 118 ASP A O 1
ATOM 913 N N . PRO A 1 119 ? 5.569 13.698 0.766 1.00 64.69 119 PRO A N 1
ATOM 914 C CA . PRO A 1 119 ? 4.529 12.866 1.369 1.00 64.69 119 PRO A CA 1
ATOM 915 C C . PRO A 1 119 ? 3.120 13.261 0.940 1.00 64.69 119 PRO A C 1
ATOM 917 O O . PRO A 1 119 ? 2.272 12.406 0.696 1.00 64.69 119 PRO A O 1
ATOM 920 N N . SER A 1 120 ? 2.866 14.569 0.796 1.00 69.75 120 SER A N 1
ATOM 921 C CA . SER A 1 120 ? 1.556 15.102 0.403 1.00 69.75 120 SER A CA 1
ATOM 922 C C . SER A 1 120 ? 1.180 14.765 -1.03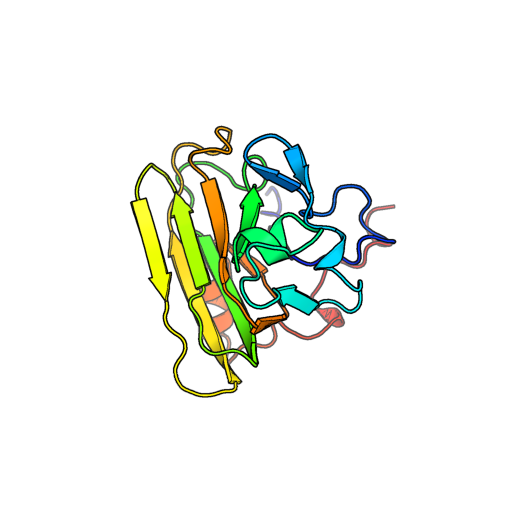7 1.00 69.75 120 SER A C 1
ATOM 924 O O . SER A 1 120 ? 0.020 14.894 -1.423 1.00 69.75 120 SER A O 1
ATOM 926 N N . SER A 1 121 ? 2.149 14.289 -1.814 1.00 73.19 121 SER A N 1
ATOM 927 C CA . SER A 1 121 ? 2.025 13.989 -3.229 1.00 73.19 121 SER A CA 1
ATOM 928 C C . SER A 1 121 ? 2.285 12.527 -3.572 1.00 73.19 121 SER A C 1
ATOM 930 O O . SER A 1 121 ? 2.350 12.243 -4.761 1.00 73.19 121 SER A O 1
ATOM 932 N N . LEU A 1 122 ? 2.461 11.628 -2.593 1.00 84.50 122 LEU A N 1
ATOM 933 C CA . LEU A 1 122 ? 2.665 10.199 -2.845 1.00 84.50 122 LEU A CA 1
ATOM 934 C C . LEU A 1 122 ? 2.210 9.345 -1.649 1.00 84.50 122 LEU A C 1
ATOM 936 O O . LEU A 1 122 ? 2.959 9.117 -0.701 1.00 84.50 122 LEU A O 1
ATOM 940 N N . MET A 1 123 ? 0.970 8.859 -1.703 1.00 87.75 123 MET A N 1
ATOM 941 C CA . MET A 1 123 ? 0.349 8.087 -0.620 1.00 87.75 123 MET A CA 1
ATOM 942 C C . MET A 1 123 ? -0.586 6.998 -1.142 1.00 87.75 123 MET A C 1
ATOM 944 O O . MET A 1 123 ? -1.221 7.155 -2.189 1.00 87.75 123 MET A O 1
ATOM 948 N N . VAL A 1 124 ? -0.733 5.925 -0.368 1.00 89.81 124 VAL A N 1
ATOM 949 C CA . VAL A 1 124 ? -1.719 4.866 -0.619 1.00 89.81 124 VAL A CA 1
ATOM 950 C C . VAL A 1 124 ? -2.838 4.959 0.408 1.00 89.81 124 VAL A C 1
ATOM 952 O O . VAL A 1 124 ? -2.586 5.029 1.605 1.00 89.81 124 VAL A O 1
ATOM 955 N N . ASN A 1 125 ? -4.078 4.938 -0.065 1.00 90.56 125 ASN A N 1
ATOM 956 C CA . ASN A 1 125 ? -5.283 5.018 0.743 1.00 90.56 125 ASN A CA 1
ATOM 957 C C . ASN A 1 125 ? -5.988 3.661 0.787 1.00 90.56 125 ASN A C 1
ATOM 959 O O . ASN A 1 125 ? -6.277 3.061 -0.254 1.00 90.56 125 ASN A O 1
ATOM 963 N N . PHE A 1 126 ? -6.320 3.229 1.998 1.00 90.50 126 PHE A N 1
ATOM 964 C CA . PHE A 1 126 ? -7.155 2.068 2.273 1.00 90.50 126 PHE A CA 1
ATOM 965 C C . PHE A 1 126 ? -8.379 2.527 3.051 1.00 90.50 126 PHE A C 1
ATOM 967 O O . PHE A 1 126 ? -8.259 3.109 4.126 1.00 90.50 126 PHE A O 1
ATOM 974 N N . ASP A 1 127 ? -9.556 2.285 2.501 1.00 90.19 127 ASP A N 1
ATOM 975 C CA . ASP A 1 127 ? -10.816 2.584 3.173 1.00 90.19 127 ASP A CA 1
ATOM 976 C C . ASP A 1 127 ? -11.243 1.377 4.040 1.00 90.19 127 ASP A C 1
ATOM 978 O O . ASP A 1 127 ? -10.538 0.363 4.122 1.00 90.19 127 ASP A O 1
ATOM 982 N N . THR A 1 128 ? -12.371 1.496 4.732 1.00 90.69 128 THR A N 1
ATOM 983 C CA . THR A 1 128 ? -12.844 0.530 5.730 1.00 90.69 128 THR A CA 1
ATOM 984 C C . THR A 1 128 ? -12.884 -0.910 5.202 1.00 90.69 128 THR A C 1
ATOM 986 O O . THR A 1 128 ? -13.478 -1.199 4.156 1.00 90.69 128 THR A O 1
ATOM 989 N N . GLY A 1 129 ? -12.293 -1.835 5.962 1.00 90.19 129 GLY A N 1
ATOM 990 C CA . GLY A 1 129 ? -12.205 -3.246 5.598 1.00 90.19 129 GLY A CA 1
ATOM 991 C C . GLY A 1 129 ? -10.937 -3.931 6.095 1.00 90.19 129 GLY A C 1
ATOM 992 O O . GLY A 1 129 ? -10.168 -3.375 6.879 1.00 90.19 129 GLY A O 1
ATOM 993 N N . VAL A 1 130 ? -10.723 -5.156 5.613 1.00 89.44 130 VAL A N 1
ATOM 994 C CA . VAL A 1 130 ? -9.499 -5.922 5.866 1.00 89.44 130 VAL A CA 1
ATOM 995 C C . VAL A 1 130 ? -8.765 -6.141 4.552 1.00 89.44 130 VAL A C 1
ATOM 997 O O . VAL A 1 130 ? -9.310 -6.711 3.600 1.00 89.44 130 VAL A O 1
ATOM 1000 N N . TRP A 1 131 ? -7.508 -5.717 4.526 1.00 88.56 131 TRP A N 1
ATOM 1001 C CA . TRP A 1 131 ? -6.630 -5.752 3.365 1.00 88.56 131 TRP A CA 1
ATOM 1002 C C . TRP A 1 131 ? -5.423 -6.636 3.652 1.00 88.56 131 TRP A C 1
ATOM 1004 O O . TRP A 1 131 ? -4.954 -6.716 4.787 1.00 88.56 131 TRP A O 1
ATOM 1014 N N . THR A 1 132 ? -4.877 -7.288 2.631 1.00 85.94 132 THR A N 1
ATOM 1015 C CA . THR A 1 132 ? -3.663 -8.094 2.777 1.00 85.94 132 THR A CA 1
ATOM 1016 C C . THR A 1 132 ? -2.818 -8.089 1.512 1.00 85.94 132 THR A C 1
ATOM 1018 O O . THR A 1 132 ? -3.301 -7.807 0.414 1.00 85.94 132 THR A O 1
ATOM 1021 N N . ARG A 1 133 ? -1.540 -8.435 1.685 1.00 82.25 133 ARG A N 1
ATOM 1022 C CA . ARG A 1 133 ? -0.544 -8.575 0.615 1.00 82.25 133 ARG A CA 1
ATOM 1023 C C . ARG A 1 133 ? -0.423 -7.339 -0.299 1.00 82.25 133 ARG A C 1
ATOM 1025 O O . ARG A 1 133 ? -0.468 -7.501 -1.518 1.00 82.25 133 ARG A O 1
ATOM 1032 N N . PRO A 1 134 ? -0.276 -6.119 0.249 1.00 85.00 134 PRO A N 1
ATOM 1033 C CA . PRO A 1 134 ? -0.046 -4.931 -0.560 1.00 85.00 134 PRO A CA 1
ATOM 1034 C C . PRO A 1 134 ? 1.404 -4.900 -1.046 1.00 85.00 134 PRO A C 1
ATOM 1036 O O . PRO A 1 134 ? 2.331 -4.712 -0.258 1.00 85.00 134 PRO A O 1
ATOM 1039 N N . ILE A 1 135 ? 1.610 -5.069 -2.342 1.00 85.25 135 ILE A N 1
ATOM 1040 C CA . ILE A 1 135 ? 2.926 -5.029 -2.971 1.00 85.25 135 ILE A CA 1
ATOM 1041 C C . ILE A 1 135 ? 2.980 -3.845 -3.924 1.00 85.25 135 ILE A C 1
ATOM 1043 O O . ILE A 1 135 ? 2.102 -3.699 -4.768 1.00 85.25 135 ILE A O 1
ATOM 1047 N N . ILE A 1 136 ? 4.025 -3.028 -3.812 1.00 86.25 136 ILE A N 1
ATOM 1048 C CA . ILE A 1 136 ? 4.424 -2.092 -4.864 1.00 86.25 136 ILE A CA 1
ATOM 1049 C C . ILE A 1 136 ? 5.674 -2.638 -5.549 1.00 86.25 136 ILE A C 1
ATOM 1051 O O . ILE A 1 136 ? 6.658 -2.968 -4.881 1.00 86.25 136 ILE A O 1
ATOM 1055 N N . GLU A 1 137 ? 5.643 -2.721 -6.876 1.00 85.81 137 GLU A N 1
ATOM 1056 C CA . GLU A 1 137 ? 6.782 -3.142 -7.697 1.00 85.81 137 GLU A CA 1
ATOM 1057 C C . GLU A 1 137 ? 6.806 -2.417 -9.052 1.00 85.81 137 GLU A C 1
ATOM 1059 O O . GLU A 1 137 ? 5.760 -1.935 -9.493 1.00 85.81 137 GLU A O 1
ATOM 1064 N N . PRO A 1 138 ? 7.966 -2.300 -9.728 1.00 88.44 138 PRO A N 1
ATOM 1065 C CA . PRO A 1 138 ? 8.026 -1.736 -11.072 1.00 88.44 138 PRO A CA 1
ATOM 1066 C C . PRO A 1 138 ? 7.094 -2.476 -12.037 1.00 88.44 138 PRO A C 1
ATOM 1068 O O . PRO A 1 138 ? 7.036 -3.708 -12.029 1.00 88.44 138 PRO A O 1
ATOM 1071 N N . ALA A 1 139 ? 6.413 -1.745 -12.918 1.00 89.00 139 ALA A N 1
ATOM 1072 C CA . ALA A 1 139 ? 5.461 -2.319 -13.867 1.00 89.00 139 ALA A CA 1
ATOM 1073 C C . ALA A 1 139 ? 6.105 -3.371 -14.780 1.00 89.00 139 ALA A C 1
ATOM 1075 O O . ALA A 1 139 ? 5.514 -4.418 -15.024 1.00 89.00 139 ALA A O 1
ATOM 1076 N N . ALA A 1 140 ? 7.360 -3.158 -15.185 1.00 85.06 140 ALA A N 1
ATOM 1077 C CA . ALA A 1 140 ? 8.127 -4.141 -15.948 1.00 85.06 140 ALA A CA 1
ATOM 1078 C C . ALA A 1 140 ? 8.296 -5.480 -15.202 1.00 85.06 140 ALA A C 1
ATOM 1080 O O . ALA A 1 140 ? 8.210 -6.545 -15.813 1.00 85.06 140 ALA A 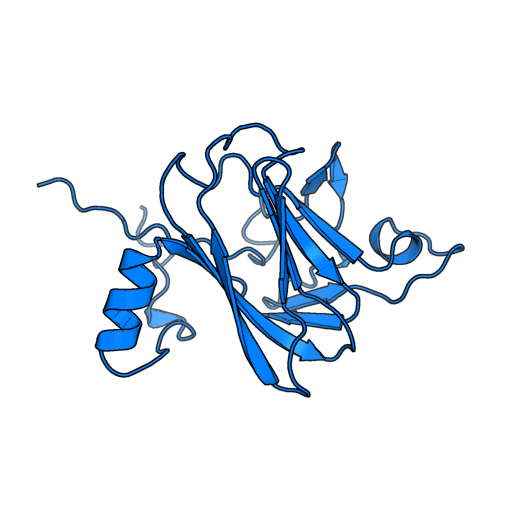O 1
ATOM 1081 N N . THR A 1 141 ? 8.506 -5.438 -13.882 1.00 83.50 141 THR A N 1
ATOM 1082 C CA . THR A 1 141 ? 8.607 -6.637 -13.037 1.00 83.50 141 THR A CA 1
ATOM 1083 C C . THR A 1 141 ? 7.270 -7.369 -12.975 1.00 83.50 141 THR A C 1
ATOM 1085 O O . THR A 1 141 ? 7.227 -8.592 -13.136 1.00 83.50 141 THR A O 1
ATOM 1088 N N . TYR A 1 142 ? 6.186 -6.620 -12.771 1.00 83.00 142 TYR A N 1
ATOM 1089 C CA . TYR A 1 142 ? 4.831 -7.160 -12.751 1.00 83.00 142 TYR A CA 1
ATOM 1090 C C . TYR A 1 142 ? 4.486 -7.842 -14.088 1.00 83.00 142 TYR A C 1
ATOM 1092 O O . TYR A 1 142 ? 4.075 -9.003 -14.109 1.00 83.00 142 TYR A O 1
ATOM 1100 N N . ASP A 1 143 ? 4.741 -7.166 -15.211 1.00 85.12 143 ASP A N 1
ATOM 1101 C CA . ASP A 1 143 ? 4.432 -7.657 -16.558 1.00 85.12 143 ASP A CA 1
ATOM 1102 C C . ASP A 1 143 ? 5.219 -8.909 -16.930 1.00 85.12 143 ASP A C 1
ATOM 1104 O O . ASP A 1 143 ? 4.648 -9.866 -17.459 1.00 85.12 143 ASP A O 1
ATOM 1108 N N . ALA A 1 144 ? 6.515 -8.939 -16.612 1.00 81.69 144 ALA A N 1
ATOM 1109 C CA . ALA A 1 144 ? 7.356 -10.103 -16.864 1.00 81.69 144 ALA A CA 1
ATOM 1110 C C . ALA A 1 144 ? 6.814 -11.356 -16.162 1.00 81.69 144 ALA A C 1
ATOM 1112 O O . ALA A 1 144 ? 6.816 -12.450 -16.730 1.00 81.69 144 ALA A O 1
ATOM 1113 N N . ALA A 1 145 ? 6.310 -11.206 -14.940 1.00 75.06 145 ALA A N 1
ATOM 1114 C CA . ALA A 1 145 ? 5.791 -12.329 -14.180 1.00 75.06 145 ALA A CA 1
ATOM 1115 C C . ALA A 1 145 ? 4.332 -12.684 -14.535 1.00 75.06 145 ALA A C 1
ATOM 1117 O O . ALA A 1 145 ? 3.982 -13.865 -14.513 1.00 75.06 145 ALA A O 1
ATOM 1118 N N . MET A 1 146 ? 3.515 -11.728 -14.994 1.00 75.88 146 MET A N 1
ATOM 1119 C CA . MET A 1 146 ? 2.224 -12.033 -15.629 1.00 75.88 146 MET A CA 1
ATOM 1120 C C . MET A 1 146 ? 2.399 -12.830 -16.931 1.00 75.88 146 MET A C 1
ATOM 1122 O O . MET A 1 146 ? 1.692 -13.815 -17.148 1.00 75.88 146 MET A O 1
ATOM 1126 N N . ALA A 1 147 ? 3.382 -12.471 -17.763 1.00 76.88 147 ALA A N 1
ATOM 1127 C CA . ALA A 1 147 ? 3.717 -13.202 -18.988 1.00 76.88 147 ALA A CA 1
ATOM 1128 C C . ALA A 1 147 ? 4.259 -14.621 -18.714 1.00 76.88 147 ALA A C 1
ATOM 1130 O O . ALA A 1 147 ? 4.081 -15.522 -19.533 1.00 76.88 147 ALA A O 1
ATOM 1131 N N . GLY A 1 148 ? 4.884 -14.838 -17.552 1.00 69.00 148 GLY A N 1
ATOM 1132 C CA . GLY A 1 148 ? 5.460 -16.116 -17.121 1.00 69.00 148 GLY A CA 1
ATOM 1133 C C . GLY A 1 148 ? 4.469 -17.176 -16.615 1.00 69.00 148 GLY A C 1
ATOM 1134 O O . GLY A 1 148 ? 4.910 -18.242 -16.187 1.00 69.00 148 GLY A O 1
ATOM 1135 N N . GLY A 1 149 ? 3.154 -16.931 -16.654 1.00 58.47 149 GLY A N 1
ATOM 1136 C CA . GLY A 1 149 ? 2.145 -17.954 -16.343 1.00 58.47 149 GLY A CA 1
ATOM 1137 C C . GLY A 1 149 ? 1.538 -17.905 -14.937 1.00 58.47 149 GLY A C 1
ATOM 1138 O O . GLY A 1 149 ? 1.016 -18.915 -14.465 1.00 58.47 149 GLY A O 1
ATOM 1139 N N . GLY A 1 150 ? 1.544 -16.745 -14.278 1.00 57.47 150 GLY A N 1
ATOM 1140 C CA . GLY A 1 150 ? 0.590 -16.458 -13.205 1.00 57.47 150 GLY A CA 1
ATOM 1141 C C . GLY A 1 150 ? 1.185 -15.851 -11.941 1.00 57.47 150 GLY A C 1
ATOM 1142 O O . GLY A 1 150 ? 2.395 -15.847 -11.720 1.00 57.47 150 GLY A O 1
ATOM 1143 N N . LEU A 1 151 ? 0.277 -15.360 -11.092 1.00 55.00 151 LEU A N 1
ATOM 1144 C CA . LEU A 1 151 ? 0.566 -14.635 -9.859 1.00 55.00 151 LEU A CA 1
ATOM 1145 C C . LEU A 1 151 ? 1.197 -15.527 -8.768 1.00 55.00 151 LEU A C 1
ATOM 1147 O O . LEU A 1 151 ? 0.590 -15.784 -7.732 1.00 55.00 151 LEU A O 1
ATOM 1151 N N . ARG A 1 152 ? 2.433 -16.006 -8.958 1.00 47.34 152 ARG A N 1
ATOM 1152 C CA . ARG A 1 152 ? 3.203 -16.717 -7.912 1.00 47.34 152 ARG A CA 1
ATOM 1153 C C . ARG A 1 152 ? 3.729 -15.789 -6.800 1.00 47.34 152 ARG A C 1
ATOM 1155 O O . ARG A 1 152 ? 4.399 -16.249 -5.886 1.00 47.34 152 ARG A O 1
ATOM 1162 N N . PHE A 1 153 ? 3.365 -14.507 -6.841 1.00 50.97 153 PHE A N 1
ATOM 1163 C CA . PHE A 1 153 ? 3.856 -13.405 -5.999 1.00 50.97 153 PHE A CA 1
ATOM 1164 C C . PHE A 1 153 ? 3.496 -13.475 -4.504 1.00 50.97 153 PHE A C 1
ATOM 1166 O O . PHE A 1 153 ? 3.861 -12.583 -3.745 1.00 50.97 153 PHE A O 1
ATOM 1173 N N . PHE A 1 154 ? 2.757 -14.496 -4.066 1.00 46.97 154 PHE A N 1
ATOM 1174 C CA . PHE A 1 154 ? 2.269 -14.612 -2.686 1.00 46.97 154 PHE A CA 1
ATOM 1175 C C . PHE A 1 154 ? 2.941 -15.719 -1.874 1.00 46.97 154 PHE A C 1
ATOM 1177 O O . PHE A 1 154 ? 2.532 -15.980 -0.740 1.00 46.97 154 PHE A O 1
ATOM 1184 N N . ALA A 1 155 ? 3.934 -16.392 -2.448 1.00 40.25 155 ALA A N 1
ATOM 11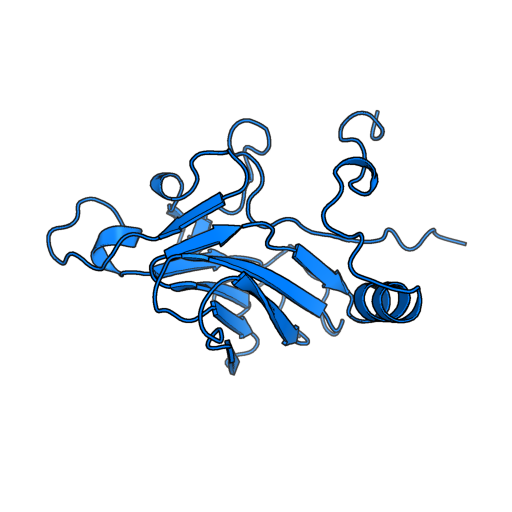85 C CA . ALA A 1 155 ? 4.657 -17.445 -1.768 1.00 40.25 155 ALA A CA 1
ATOM 1186 C C . ALA A 1 155 ? 5.895 -16.854 -1.069 1.00 40.25 155 ALA A C 1
ATOM 1188 O O . ALA A 1 155 ? 6.668 -16.087 -1.647 1.00 40.25 155 ALA A O 1
ATOM 1189 N N . TRP A 1 156 ? 6.028 -17.172 0.223 1.00 38.75 156 TRP A N 1
ATOM 1190 C CA . TRP A 1 156 ? 7.091 -16.699 1.120 1.00 38.75 156 TRP A CA 1
ATOM 1191 C C . TRP A 1 156 ? 8.509 -16.992 0.592 1.00 38.75 156 TRP A C 1
ATOM 1193 O O . TRP A 1 156 ? 9.455 -16.304 0.951 1.00 38.75 156 TRP A O 1
ATOM 1203 N N . ASP A 1 157 ? 8.646 -17.975 -0.297 1.00 42.88 157 ASP A N 1
ATOM 1204 C CA . ASP A 1 157 ? 9.881 -18.381 -0.974 1.00 42.88 157 ASP A CA 1
ATOM 1205 C C . ASP A 1 157 ? 10.371 -17.403 -2.061 1.00 42.88 157 ASP A C 1
ATOM 1207 O O . ASP A 1 157 ? 11.505 -17.532 -2.518 1.00 42.88 157 ASP A O 1
ATOM 1211 N N . THR A 1 158 ? 9.550 -16.430 -2.475 1.00 39.47 158 THR A N 1
ATOM 1212 C CA . THR A 1 158 ? 9.915 -15.408 -3.480 1.00 39.47 158 THR A CA 1
ATOM 1213 C C . THR A 1 158 ? 10.217 -14.028 -2.892 1.00 39.47 158 THR A C 1
ATOM 1215 O O . THR A 1 158 ? 10.632 -13.125 -3.625 1.00 39.47 158 THR A O 1
ATOM 1218 N N . MET A 1 159 ? 10.036 -13.848 -1.579 1.00 41.41 159 MET A N 1
ATOM 1219 C CA . MET A 1 159 ? 10.538 -12.671 -0.869 1.00 41.41 159 MET A CA 1
ATOM 1220 C C . MET A 1 159 ? 12.039 -12.848 -0.589 1.00 41.41 159 MET A C 1
ATOM 1222 O O . MET A 1 159 ? 12.456 -13.967 -0.285 1.00 41.41 159 MET A O 1
ATOM 1226 N N . PRO A 1 160 ? 12.862 -11.783 -0.675 1.00 39.75 160 PRO A N 1
ATOM 1227 C CA . PRO A 1 160 ? 14.250 -11.852 -0.229 1.00 39.75 160 PRO A CA 1
ATOM 1228 C C . PRO A 1 160 ? 14.289 -12.367 1.213 1.00 39.75 160 PRO A C 1
ATOM 1230 O O . PRO A 1 160 ? 13.579 -11.830 2.066 1.00 39.75 160 PRO A O 1
ATOM 1233 N N . ASP A 1 161 ? 15.077 -13.413 1.484 1.00 40.34 161 ASP A N 1
ATOM 1234 C CA . ASP A 1 161 ? 15.258 -13.893 2.854 1.00 40.34 161 ASP A CA 1
ATOM 1235 C C . ASP A 1 161 ? 15.866 -12.734 3.660 1.00 40.34 161 ASP A C 1
ATOM 1237 O O . ASP A 1 161 ? 16.961 -12.275 3.330 1.00 40.34 161 ASP A O 1
ATOM 1241 N N . PRO A 1 162 ? 15.211 -12.233 4.721 1.00 39.81 162 PRO A N 1
ATOM 1242 C CA . PRO A 1 162 ? 15.767 -11.148 5.527 1.00 39.81 162 PRO A CA 1
ATOM 1243 C C . PRO A 1 162 ? 17.113 -11.519 6.177 1.00 39.81 162 PRO A C 1
ATOM 1245 O O . PRO A 1 162 ? 17.808 -10.647 6.692 1.00 39.81 162 PRO A O 1
ATOM 1248 N N . ARG A 1 163 ? 17.507 -12.799 6.144 1.00 38.38 163 ARG A N 1
ATOM 1249 C CA . ARG A 1 163 ? 18.805 -13.302 6.610 1.00 38.38 163 ARG A CA 1
ATOM 1250 C C . ARG A 1 163 ? 19.871 -13.373 5.518 1.00 38.38 163 ARG A C 1
ATOM 1252 O O . ARG A 1 163 ? 21.019 -13.622 5.850 1.00 38.38 163 ARG A O 1
ATOM 1259 N N . SER A 1 164 ? 19.536 -13.180 4.241 1.00 38.66 164 SER A N 1
ATOM 1260 C CA . SER A 1 164 ? 20.523 -13.239 3.152 1.00 38.66 164 SER A CA 1
ATOM 1261 C C . SER A 1 164 ? 21.251 -11.914 2.904 1.00 38.66 164 SER A C 1
ATOM 1263 O O . SER A 1 164 ? 22.080 -11.847 2.004 1.00 38.66 164 SER A O 1
ATOM 1265 N N . ALA A 1 165 ? 20.945 -10.867 3.678 1.00 40.09 165 ALA A N 1
ATOM 1266 C CA . ALA A 1 165 ? 21.619 -9.567 3.625 1.00 40.09 165 ALA A CA 1
ATOM 1267 C C . ALA A 1 165 ? 22.783 -9.432 4.634 1.00 40.09 165 ALA A C 1
ATOM 1269 O O . ALA A 1 165 ? 23.225 -8.316 4.903 1.00 40.09 165 ALA A O 1
ATOM 1270 N N . SER A 1 166 ? 23.254 -10.545 5.212 1.00 36.72 166 SER A N 1
ATOM 1271 C CA . SER A 1 166 ? 24.441 -10.587 6.082 1.00 36.72 166 SER A CA 1
ATOM 1272 C C . SER A 1 166 ? 25.721 -10.863 5.307 1.00 36.72 166 SER A C 1
ATOM 1274 O O . SER A 1 166 ? 25.718 -11.876 4.569 1.00 36.72 166 SER A O 1
#

Foldseek 3Di:
DPPPPFQKDQQQAQCVVCVVRQLAAPPRFGNVVQRPRPQKGAQAAADCPDPHPSNPVQKDKTQCAPSDDAQFKKKKKKWFADDQDWKWWAAPNDIDIDGDDPHTDIDIDIDGHHHRHDSVHTIIMDGHGMMGGTMMGGPVVVVVVVVVPDDPVPDPVPDPDPVVVD

Secondary structure (DSSP, 8-state):
--------EESS--TTT-TT-S-B-GGG-B-GGG--SSSEEEEPPP-TT-SSHHHHHSEEEEE-TTSS-TT--EEEEEEEEE-S--EEEEETTEEEEEPPPSSSPEEEEEE--S--S-GGGEEEEEESEEEEEEEEEEHHHHHHHHHTTS--TT-GGGSPPTTTT-

Organism: NCBI:txid78344

Radius of gyration: 15.76 Å; chains: 1; bounding box: 44×34×39 Å